Protein AF-A0A942I1Z8-F1 (afdb_monomer_lite)

Secondary structure (DSSP, 8-state):
--PPPP--HHHHHHHHHHHHHHHHHH-TT--EEEEEEETTS-EEEEEEEEEETTTEEEEE-SSS----EEEGGGEEEEEEEE-

Sequence (83 aa):
MTKGPIIHAPVVVREAFRIGDEIIDANPISGFHFSVETIGGKVYTGCPEEYADNGVLILDCVGGTPTPIIDVAKIAAITVVEV

pLDDT: mean 83.57, std 14.82, range [39.5, 96.31]

Foldseek 3Di:
DDPDDDQPLVVQVVVLVVVQVVLCVVPVVKGKWKFWAFLVRDTDIAHFDDDDPPQWTWGDGPDPDPTDTHRSSGTPHIDIGID

Organism: NCBI:txid2831468

Structure (mmCIF, N/CA/C/O backbone):
data_AF-A0A942I1Z8-F1
#
_entry.id   AF-A0A942I1Z8-F1
#
loop_
_atom_site.group_PDB
_atom_site.id
_atom_site.type_symbol
_atom_site.label_atom_id
_atom_site.label_alt_id
_atom_site.label_comp_id
_atom_site.label_asym_id
_atom_site.label_entity_id
_atom_site.label_seq_id
_atom_site.pdbx_PDB_ins_code
_atom_site.Cartn_x
_atom_site.Cartn_y
_atom_site.Cartn_z
_atom_site.occupancy
_atom_site.B_iso_or_equiv
_atom_site.auth_seq_id
_atom_site.auth_comp_id
_atom_site.auth_asym_id
_atom_site.auth_atom_id
_atom_site.pdbx_PDB_model_num
ATOM 1 N N . MET A 1 1 ? -29.022 -5.778 12.620 1.00 39.50 1 MET A N 1
ATOM 2 C CA . MET A 1 1 ? -27.577 -5.490 12.730 1.00 39.50 1 MET A CA 1
ATOM 3 C C . MET A 1 1 ? -26.951 -5.768 11.374 1.00 39.50 1 MET A C 1
ATOM 5 O O . MET A 1 1 ? -26.739 -6.924 11.031 1.00 39.50 1 MET A O 1
ATOM 9 N N . THR A 1 2 ? -26.786 -4.742 10.543 1.00 40.97 2 THR A N 1
ATOM 10 C CA . THR A 1 2 ? -26.122 -4.858 9.238 1.00 40.97 2 THR A CA 1
ATOM 11 C C . THR A 1 2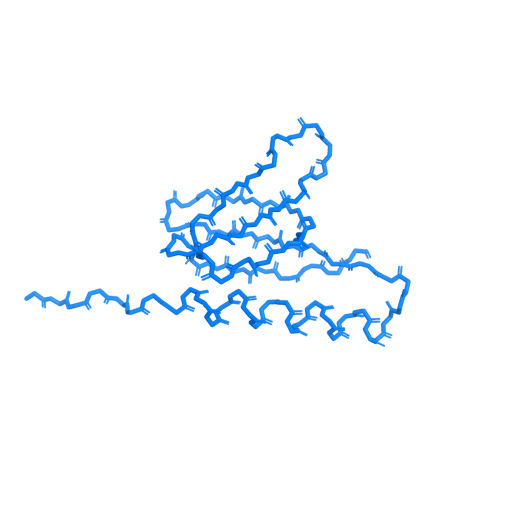 ? -24.635 -5.079 9.482 1.00 40.97 2 THR A C 1
ATOM 13 O O . THR A 1 2 ? -23.979 -4.226 10.077 1.00 40.97 2 THR A O 1
ATOM 16 N N . LYS A 1 3 ? -24.116 -6.247 9.089 1.00 45.09 3 LYS A N 1
ATOM 17 C CA . LYS A 1 3 ? -22.672 -6.498 9.048 1.00 45.09 3 LYS A CA 1
ATOM 18 C C . LYS A 1 3 ? -22.042 -5.392 8.195 1.00 45.09 3 LYS A C 1
ATOM 20 O O . LYS A 1 3 ? -22.413 -5.249 7.033 1.00 45.09 3 LYS A O 1
ATOM 25 N N . GLY A 1 4 ? -21.155 -4.594 8.791 1.00 50.25 4 GLY A N 1
ATOM 26 C CA . GLY A 1 4 ? -20.310 -3.667 8.039 1.00 50.25 4 GLY A CA 1
ATOM 27 C C . GLY A 1 4 ? -19.476 -4.431 7.002 1.00 50.25 4 GLY A C 1
ATOM 28 O O . GLY A 1 4 ? -19.311 -5.649 7.145 1.00 50.25 4 GLY A O 1
ATOM 29 N N . PRO A 1 5 ? -18.999 -3.759 5.942 1.00 49.94 5 PRO A N 1
ATOM 30 C CA . PRO A 1 5 ? -18.261 -4.412 4.868 1.00 49.94 5 PRO A CA 1
ATOM 31 C C . PRO A 1 5 ? -17.069 -5.196 5.429 1.00 49.94 5 PRO A C 1
ATOM 33 O O . PRO A 1 5 ? -16.343 -4.723 6.302 1.00 49.94 5 PRO A O 1
ATOM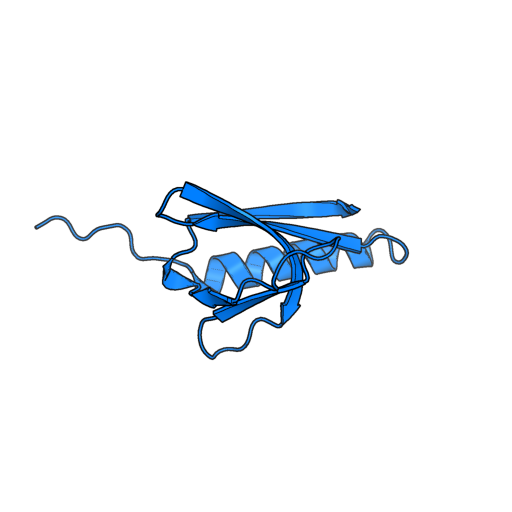 36 N N . ILE A 1 6 ? -16.917 -6.431 4.951 1.00 50.25 6 ILE A N 1
ATOM 37 C CA . ILE A 1 6 ? -15.817 -7.324 5.314 1.00 50.25 6 ILE A CA 1
ATOM 38 C C . ILE A 1 6 ? -14.529 -6.682 4.789 1.00 50.25 6 ILE A C 1
ATOM 40 O O . ILE A 1 6 ? -14.401 -6.428 3.593 1.00 50.25 6 ILE A O 1
ATOM 44 N N . ILE A 1 7 ? -13.603 -6.372 5.693 1.00 53.94 7 ILE A N 1
ATOM 45 C CA . ILE A 1 7 ? -12.389 -5.617 5.382 1.00 53.94 7 ILE A CA 1
ATOM 46 C C . ILE A 1 7 ? -11.412 -6.542 4.637 1.00 53.94 7 ILE A C 1
ATOM 48 O O . ILE A 1 7 ? -10.817 -7.442 5.225 1.00 53.94 7 ILE A O 1
ATOM 52 N N . HIS A 1 8 ? -11.243 -6.308 3.334 1.00 54.47 8 HIS A N 1
ATOM 53 C CA . HIS A 1 8 ? -10.325 -7.004 2.416 1.00 54.47 8 HIS A CA 1
ATOM 54 C C . HIS A 1 8 ? -8.840 -6.637 2.627 1.00 54.47 8 HIS A C 1
ATOM 56 O O . HIS A 1 8 ? -8.033 -6.763 1.711 1.00 54.4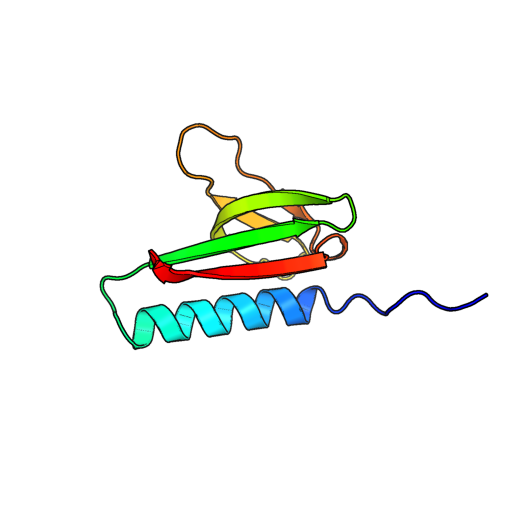7 8 HIS A O 1
ATOM 62 N N . ALA A 1 9 ? -8.458 -6.175 3.816 1.00 60.88 9 ALA A N 1
ATOM 63 C CA . ALA A 1 9 ? -7.164 -5.551 4.081 1.00 60.88 9 ALA A CA 1
ATOM 64 C C . ALA A 1 9 ? -5.928 -6.356 3.618 1.00 60.88 9 ALA A C 1
ATOM 66 O O . ALA A 1 9 ? -5.066 -5.767 2.966 1.00 60.88 9 ALA A O 1
ATOM 67 N N . PRO A 1 10 ? -5.845 -7.686 3.826 1.00 72.56 10 PRO A N 1
ATOM 68 C CA . PRO A 1 10 ? -4.728 -8.472 3.296 1.00 72.56 10 PRO A CA 1
ATOM 69 C C . PRO A 1 10 ? -4.698 -8.522 1.761 1.00 72.56 10 PRO A C 1
ATOM 71 O O . PRO A 1 10 ? -3.630 -8.594 1.165 1.00 72.56 10 PRO A O 1
ATOM 74 N N . VAL A 1 11 ? -5.865 -8.492 1.109 1.00 81.88 11 VAL A N 1
ATOM 75 C CA . VAL A 1 11 ? -5.980 -8.541 -0.358 1.00 81.88 11 VAL A CA 1
ATOM 76 C C . VAL A 1 11 ? -5.591 -7.199 -0.975 1.00 81.88 11 VAL A C 1
ATOM 78 O O . VAL A 1 11 ? -4.840 -7.181 -1.941 1.00 81.88 11 VAL A O 1
ATOM 81 N N . VAL A 1 12 ? -6.051 -6.083 -0.400 1.00 85.44 12 VAL A N 1
ATOM 82 C CA . VAL A 1 12 ? -5.761 -4.731 -0.913 1.00 85.44 12 VAL A CA 1
ATOM 83 C C . VAL A 1 12 ? -4.267 -4.414 -0.844 1.00 85.44 12 VAL A C 1
ATOM 85 O O . VAL A 1 12 ? -3.716 -3.891 -1.806 1.00 85.44 12 VAL A O 1
ATOM 88 N N . VAL A 1 13 ? -3.594 -4.766 0.258 1.00 89.06 13 VAL A N 1
ATOM 89 C CA . VAL A 1 13 ? -2.144 -4.547 0.391 1.00 89.06 13 VAL A CA 1
ATOM 90 C C . VAL A 1 13 ? -1.368 -5.396 -0.617 1.00 89.06 13 VAL A C 1
ATOM 92 O O . VAL A 1 13 ? -0.512 -4.867 -1.318 1.00 89.06 13 VAL A O 1
ATOM 95 N N . ARG A 1 14 ? -1.700 -6.688 -0.751 1.00 88.38 14 ARG A N 1
ATOM 96 C CA . ARG A 1 14 ? -1.052 -7.585 -1.728 1.00 88.38 14 ARG A CA 1
ATOM 97 C C . ARG A 1 14 ? -1.211 -7.094 -3.164 1.00 88.38 14 ARG A C 1
ATOM 99 O O . ARG A 1 14 ? -0.252 -7.135 -3.924 1.00 88.38 14 ARG A O 1
ATOM 106 N N . GLU A 1 15 ? -2.396 -6.607 -3.519 1.00 91.12 15 GLU A N 1
ATOM 107 C CA . GLU A 1 15 ? -2.649 -6.064 -4.854 1.00 91.12 15 GLU A CA 1
ATOM 108 C C . GLU A 1 15 ? -1.860 -4.773 -5.109 1.00 91.12 15 GLU A C 1
ATOM 110 O O . GLU A 1 15 ? -1.341 -4.579 -6.203 1.00 91.12 15 GLU A O 1
ATOM 115 N N . ALA A 1 16 ? -1.698 -3.918 -4.095 1.00 92.81 16 ALA A N 1
ATOM 116 C CA . ALA A 1 16 ? -0.875 -2.717 -4.212 1.00 92.81 16 ALA A CA 1
ATOM 117 C C . ALA A 1 16 ? 0.608 -3.048 -4.458 1.00 92.81 16 ALA A C 1
ATOM 119 O O . ALA A 1 16 ? 1.237 -2.410 -5.298 1.00 92.81 16 ALA A O 1
ATOM 120 N N . PHE A 1 17 ? 1.155 -4.066 -3.782 1.00 91.75 17 PHE A N 1
ATOM 121 C CA . PHE A 1 17 ? 2.518 -4.540 -4.059 1.00 91.75 17 PHE A CA 1
ATOM 122 C C . PHE A 1 17 ? 2.639 -5.111 -5.469 1.00 91.75 17 PHE A C 1
ATOM 124 O O . PHE A 1 17 ? 3.553 -4.733 -6.186 1.00 91.75 17 PHE A O 1
ATOM 131 N N . ARG A 1 18 ? 1.671 -5.928 -5.902 1.00 93.44 18 ARG A N 1
ATOM 132 C CA . ARG A 1 18 ? 1.637 -6.481 -7.262 1.00 93.44 18 ARG A CA 1
ATOM 133 C C . ARG A 1 18 ? 1.678 -5.382 -8.334 1.00 93.44 18 ARG A C 1
ATOM 135 O O . ARG A 1 18 ? 2.391 -5.523 -9.316 1.00 93.44 18 ARG A O 1
ATOM 142 N N . ILE A 1 19 ? 0.930 -4.293 -8.144 1.00 94.94 19 ILE A N 1
ATOM 143 C CA . ILE A 1 19 ? 0.952 -3.125 -9.044 1.00 94.94 19 ILE A CA 1
ATOM 144 C C . ILE A 1 19 ? 2.308 -2.407 -8.981 1.00 94.94 19 ILE A C 1
ATOM 146 O O . ILE A 1 19 ? 2.817 -1.963 -10.005 1.00 94.94 19 ILE A O 1
ATOM 150 N N . GLY A 1 20 ? 2.897 -2.290 -7.790 1.00 93.62 20 GLY A N 1
ATOM 151 C CA . GLY A 1 20 ? 4.249 -1.760 -7.621 1.00 93.62 20 GLY A CA 1
ATOM 152 C C . GLY A 1 20 ? 5.293 -2.565 -8.396 1.00 93.62 20 GLY A C 1
ATOM 153 O O . GLY A 1 20 ? 6.087 -1.985 -9.130 1.00 93.62 20 GLY A O 1
ATOM 154 N N . ASP A 1 21 ? 5.232 -3.894 -8.316 1.00 92.88 21 ASP A N 1
ATOM 155 C CA . ASP A 1 21 ? 6.111 -4.789 -9.072 1.00 92.88 21 ASP A CA 1
ATOM 156 C C . ASP A 1 21 ? 5.935 -4.596 -10.590 1.00 92.88 21 ASP A C 1
ATOM 158 O O . ASP A 1 21 ? 6.923 -4.510 -11.313 1.00 92.88 21 ASP A O 1
ATOM 162 N N . GLU A 1 22 ? 4.697 -4.427 -11.079 1.00 95.75 22 GLU A N 1
ATOM 163 C CA . GLU A 1 22 ? 4.430 -4.125 -12.497 1.00 95.75 22 GLU A CA 1
ATOM 164 C C . GLU A 1 22 ? 5.066 -2.803 -12.959 1.00 95.75 22 GLU A C 1
ATOM 166 O O . GLU A 1 22 ? 5.527 -2.714 -14.099 1.00 95.75 22 GLU A O 1
ATOM 171 N N . ILE A 1 23 ? 5.111 -1.783 -12.093 1.00 94.62 23 ILE A N 1
ATOM 172 C CA . ILE A 1 23 ? 5.786 -0.504 -12.374 1.00 94.62 23 ILE A CA 1
ATOM 173 C C . ILE A 1 23 ? 7.295 -0.728 -12.521 1.00 94.62 23 ILE A C 1
ATOM 175 O O . ILE A 1 23 ? 7.886 -0.299 -13.51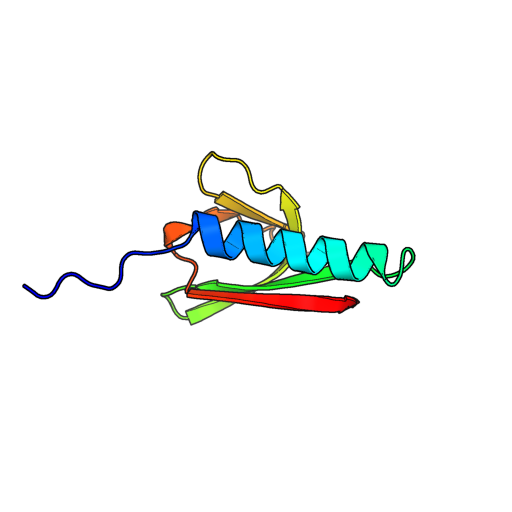4 1.00 94.62 23 ILE A O 1
ATOM 179 N N . ILE A 1 24 ? 7.909 -1.446 -11.575 1.00 94.31 24 ILE A N 1
ATOM 180 C CA . ILE A 1 24 ? 9.345 -1.753 -11.606 1.00 94.31 24 ILE A CA 1
ATOM 181 C C . ILE A 1 24 ? 9.702 -2.601 -12.832 1.00 94.31 24 ILE A C 1
ATOM 183 O O . ILE A 1 24 ? 10.685 -2.315 -13.513 1.00 94.31 24 ILE A O 1
ATOM 187 N N . ASP A 1 25 ? 8.894 -3.609 -13.159 1.00 95.12 25 ASP A N 1
ATOM 188 C CA . ASP A 1 25 ? 9.111 -4.468 -14.325 1.00 95.12 25 ASP A CA 1
ATOM 189 C C . ASP A 1 25 ? 9.009 -3.683 -15.642 1.00 95.12 25 ASP A C 1
ATOM 191 O O . ASP A 1 25 ? 9.792 -3.905 -16.572 1.00 95.12 25 ASP A O 1
ATOM 195 N N . ALA A 1 26 ? 8.061 -2.744 -15.731 1.00 95.44 26 ALA A N 1
ATOM 196 C CA . ALA A 1 26 ? 7.909 -1.873 -16.893 1.00 95.44 26 ALA A CA 1
ATOM 197 C C . ALA A 1 26 ? 9.050 -0.847 -17.011 1.00 95.44 26 ALA A C 1
ATOM 199 O O . ALA A 1 26 ? 9.452 -0.496 -18.125 1.00 95.44 26 ALA A O 1
ATOM 200 N N . ASN A 1 27 ? 9.575 -0.369 -15.880 1.00 94.62 27 ASN A N 1
ATOM 201 C CA . ASN A 1 27 ? 10.633 0.628 -15.820 1.00 94.62 27 ASN A CA 1
ATOM 202 C C . ASN A 1 27 ? 11.590 0.369 -14.635 1.00 94.62 27 ASN A C 1
ATOM 204 O O . ASN A 1 27 ? 11.410 0.943 -13.560 1.00 94.62 27 ASN A O 1
ATOM 208 N N . PRO A 1 28 ? 12.671 -0.415 -14.826 1.00 90.31 28 PRO A N 1
ATOM 209 C CA . PRO A 1 28 ? 13.538 -0.865 -13.725 1.00 90.31 28 PRO A CA 1
ATOM 210 C C . PRO A 1 28 ? 14.331 0.224 -12.990 1.00 90.31 28 PRO A C 1
ATOM 212 O O . PRO A 1 28 ? 15.005 -0.071 -12.006 1.00 90.31 28 PRO A O 1
ATOM 215 N N . ILE A 1 29 ? 14.320 1.463 -13.492 1.00 91.31 29 ILE A N 1
ATOM 216 C CA . ILE A 1 29 ? 14.941 2.620 -12.828 1.00 91.31 29 ILE A CA 1
ATOM 217 C C . ILE A 1 29 ? 13.929 3.474 -12.053 1.00 91.31 29 ILE A C 1
ATOM 219 O O . ILE A 1 29 ? 14.347 4.396 -11.355 1.00 91.31 29 ILE A O 1
ATOM 223 N N . SER A 1 30 ? 12.629 3.203 -12.208 1.00 87.81 30 SER A N 1
ATOM 224 C CA . SER A 1 30 ? 11.572 3.850 -11.428 1.00 87.81 30 SER A CA 1
ATOM 225 C C . SER A 1 30 ? 11.456 3.230 -10.040 1.00 87.81 30 SER A C 1
ATOM 227 O O . SER A 1 30 ? 11.950 2.129 -9.788 1.00 87.81 30 SER A O 1
ATOM 229 N N . GLY A 1 31 ? 10.810 3.954 -9.134 1.00 90.31 31 GLY A N 1
ATOM 230 C CA . GLY A 1 31 ? 10.303 3.424 -7.879 1.00 90.31 31 GLY A CA 1
ATOM 231 C C . GLY A 1 31 ? 8.784 3.532 -7.816 1.00 90.31 31 GLY A C 1
ATOM 232 O O . GLY A 1 31 ? 8.124 4.038 -8.724 1.00 90.31 31 GLY A O 1
ATOM 233 N N . PHE A 1 32 ? 8.211 3.114 -6.692 1.00 93.94 32 PHE A N 1
ATOM 234 C CA . PHE A 1 32 ? 6.831 3.451 -6.371 1.00 93.94 32 PHE A CA 1
ATOM 235 C C . PHE A 1 32 ? 6.670 3.753 -4.885 1.00 93.94 32 PHE A C 1
ATOM 237 O O . PHE A 1 32 ? 7.363 3.211 -4.026 1.00 93.94 32 PHE A O 1
ATOM 244 N N . HIS A 1 33 ? 5.710 4.616 -4.579 1.00 93.81 33 HIS A N 1
ATOM 245 C CA . HIS A 1 33 ? 5.241 4.886 -3.230 1.00 93.81 33 HIS A CA 1
ATOM 246 C C . HIS A 1 33 ? 3.793 4.435 -3.072 1.00 93.81 33 HIS A C 1
ATOM 248 O O . HIS A 1 33 ? 3.007 4.424 -4.022 1.00 93.81 33 HIS A O 1
ATOM 254 N N . PHE A 1 34 ? 3.408 4.141 -1.836 1.00 94.44 34 PHE A N 1
ATOM 255 C CA . PHE A 1 34 ? 2.008 4.034 -1.453 1.00 94.44 34 PHE A CA 1
ATOM 256 C C . PHE A 1 34 ? 1.525 5.349 -0.857 1.00 94.44 34 PHE A C 1
ATOM 258 O O . PHE A 1 34 ? 2.209 5.959 -0.038 1.00 94.44 34 PHE A O 1
ATOM 265 N N . SER A 1 35 ? 0.311 5.743 -1.231 1.00 94.06 35 SER A N 1
ATOM 266 C CA . SER A 1 35 ? -0.523 6.698 -0.505 1.00 94.06 35 SER A CA 1
ATOM 267 C C . SER A 1 35 ? -1.676 5.925 0.130 1.00 94.06 35 SER A C 1
ATOM 269 O O . SER A 1 35 ? -2.534 5.385 -0.570 1.00 94.06 35 SER A O 1
ATOM 271 N N . VAL A 1 36 ? -1.657 5.807 1.455 1.00 93.38 36 VAL A N 1
ATOM 272 C CA . VAL A 1 36 ? -2.562 4.961 2.238 1.00 93.38 36 VAL A CA 1
ATOM 273 C C . VAL A 1 36 ? -3.552 5.829 2.994 1.00 93.38 36 VAL A C 1
ATOM 275 O O . VAL A 1 36 ? -3.164 6.576 3.893 1.00 93.38 36 VAL A O 1
ATOM 278 N N . GLU A 1 37 ? -4.836 5.685 2.678 1.00 94.12 37 GLU A N 1
ATOM 279 C CA . GLU A 1 37 ? -5.934 6.277 3.439 1.00 94.12 37 GLU A CA 1
ATOM 280 C C . GLU A 1 37 ? -6.456 5.264 4.460 1.00 94.12 37 GLU A C 1
ATOM 282 O O . GLU A 1 37 ? -6.780 4.120 4.133 1.00 94.12 37 GLU A O 1
ATOM 287 N N . THR A 1 38 ? -6.556 5.684 5.718 1.00 92.44 38 THR A N 1
ATOM 288 C CA . THR A 1 38 ? -7.152 4.875 6.789 1.00 92.44 38 THR A CA 1
ATOM 289 C C . THR A 1 38 ? -8.645 5.158 6.936 1.00 92.44 38 THR A C 1
ATOM 291 O O . THR A 1 38 ? -9.107 6.251 6.634 1.00 92.44 38 THR A O 1
ATOM 294 N N . ILE A 1 39 ? -9.403 4.226 7.518 1.00 89.69 39 ILE A N 1
ATOM 295 C CA . ILE A 1 39 ? -10.837 4.384 7.837 1.00 89.69 39 ILE A CA 1
ATOM 296 C C . ILE A 1 39 ? -11.103 5.629 8.715 1.00 89.69 39 ILE A C 1
ATOM 298 O O . ILE A 1 39 ? -12.204 6.173 8.716 1.00 89.69 39 ILE A O 1
ATOM 302 N N . GLY A 1 40 ? -10.093 6.111 9.450 1.00 89.44 40 GLY A N 1
ATOM 303 C CA . GLY A 1 40 ? -10.151 7.354 10.228 1.00 89.44 40 GLY A CA 1
ATOM 304 C C . GLY A 1 40 ? -9.816 8.633 9.448 1.00 89.44 40 GLY A C 1
ATOM 305 O O . GLY A 1 40 ? -9.665 9.678 10.077 1.00 89.44 40 GLY A O 1
ATOM 306 N N . GLY A 1 41 ? -9.635 8.560 8.126 1.00 90.19 41 GLY A N 1
ATOM 307 C CA . GLY A 1 41 ? -9.331 9.691 7.244 1.00 90.19 41 GLY A CA 1
ATOM 308 C C . GLY A 1 41 ? -7.885 10.194 7.297 1.00 90.19 41 GLY A C 1
ATOM 309 O O . GLY A 1 41 ? -7.574 11.231 6.717 1.00 90.19 41 GLY A O 1
ATOM 310 N N . LYS A 1 42 ? -6.978 9.502 8.001 1.00 90.94 42 LYS A N 1
ATOM 311 C CA . LYS A 1 42 ? -5.543 9.833 7.957 1.00 90.94 42 LYS A CA 1
ATOM 312 C C . LYS A 1 42 ? -4.922 9.283 6.682 1.00 90.94 42 LYS A C 1
ATOM 314 O O . LYS A 1 42 ? -5.197 8.130 6.346 1.00 90.94 42 LYS A O 1
ATOM 319 N N . VAL A 1 43 ? -4.052 10.079 6.064 1.00 92.19 43 VAL A N 1
ATOM 320 C CA . VAL A 1 43 ? -3.299 9.717 4.861 1.00 92.19 43 VAL A CA 1
ATOM 321 C C . VAL A 1 43 ? -1.810 9.648 5.185 1.00 92.19 43 VAL A C 1
ATOM 323 O O . VAL A 1 43 ? -1.273 10.556 5.822 1.00 92.19 43 VAL A O 1
ATOM 326 N N . TYR A 1 44 ? -1.162 8.573 4.745 1.00 91.38 44 TYR A N 1
ATOM 327 C CA . TYR A 1 44 ? 0.277 8.351 4.871 1.00 91.38 44 TYR A CA 1
ATOM 328 C C . TYR A 1 44 ? 0.876 8.089 3.495 1.00 91.38 44 TYR A C 1
ATOM 330 O O . TYR A 1 44 ? 0.317 7.296 2.742 1.00 91.38 44 TYR A O 1
ATOM 338 N N . THR A 1 45 ? 2.019 8.704 3.193 1.00 91.56 45 THR A N 1
ATOM 339 C CA . THR A 1 45 ? 2.706 8.509 1.912 1.00 91.56 45 THR A CA 1
ATOM 340 C C . THR A 1 45 ? 4.148 8.093 2.141 1.00 91.56 45 THR A C 1
ATOM 342 O O . THR A 1 45 ? 4.861 8.762 2.888 1.00 91.56 45 THR A O 1
ATOM 345 N N . GLY A 1 46 ? 4.589 7.018 1.495 1.00 92.12 46 GLY A N 1
ATOM 346 C CA . GLY A 1 46 ? 5.964 6.543 1.619 1.00 92.12 46 GLY A CA 1
ATOM 347 C C . GLY A 1 46 ? 6.276 5.335 0.749 1.00 92.12 46 GLY A C 1
ATOM 348 O O . GLY A 1 46 ? 5.383 4.761 0.121 1.00 92.12 46 GLY A O 1
ATOM 349 N N . CYS A 1 47 ? 7.550 4.962 0.727 1.00 91.94 47 CYS A N 1
ATOM 350 C CA . CYS A 1 47 ? 8.012 3.724 0.119 1.00 91.94 47 CYS A CA 1
ATOM 351 C C . CYS A 1 47 ? 7.565 2.549 1.002 1.00 91.94 47 CYS A C 1
ATOM 353 O O . CYS A 1 47 ? 7.828 2.565 2.205 1.00 91.94 47 CYS A O 1
ATOM 355 N N . PRO A 1 48 ? 6.841 1.556 0.473 1.00 91.88 48 PRO A N 1
ATOM 356 C CA . PRO A 1 48 ? 6.480 0.393 1.267 1.00 91.88 48 PRO A CA 1
ATOM 357 C C . PRO A 1 48 ? 7.701 -0.518 1.443 1.00 91.88 48 PRO A C 1
ATOM 359 O O . PRO A 1 48 ? 8.262 -0.988 0.460 1.00 91.88 48 PRO A O 1
ATOM 362 N N . GLU A 1 49 ? 8.115 -0.780 2.686 1.00 84.38 49 GLU A N 1
ATOM 363 C CA . GLU A 1 49 ? 9.276 -1.651 2.942 1.00 84.38 49 GLU A CA 1
ATOM 364 C C . GLU A 1 49 ? 8.894 -3.133 2.938 1.00 84.38 49 GLU A C 1
ATOM 366 O O . GLU A 1 49 ? 9.473 -3.939 2.215 1.00 84.38 49 GLU A O 1
ATOM 371 N N . GLU A 1 50 ? 7.908 -3.503 3.756 1.00 70.94 50 GLU A N 1
ATOM 372 C CA . GLU A 1 50 ? 7.487 -4.890 3.920 1.00 70.94 50 GLU A CA 1
ATOM 373 C C . GLU A 1 50 ? 6.020 -4.944 4.367 1.00 70.94 50 GLU A C 1
ATOM 375 O O . GLU A 1 50 ? 5.569 -4.172 5.223 1.00 70.94 50 GLU A O 1
ATOM 380 N N . TYR A 1 51 ? 5.262 -5.882 3.796 1.00 64.00 51 TYR A N 1
ATOM 381 C CA . TYR A 1 51 ? 4.036 -6.380 4.409 1.00 64.00 51 TYR A CA 1
ATOM 382 C C . TYR A 1 51 ? 4.371 -7.705 5.075 1.00 64.00 51 TYR A C 1
ATOM 384 O O . TYR A 1 51 ? 4.517 -8.735 4.417 1.00 64.00 51 TYR A O 1
ATOM 392 N N . ALA A 1 52 ? 4.500 -7.678 6.394 1.00 56.81 52 ALA A N 1
ATOM 393 C CA . ALA A 1 52 ? 4.575 -8.907 7.152 1.00 56.81 52 ALA A CA 1
ATOM 394 C C . ALA A 1 52 ? 3.161 -9.511 7.233 1.00 56.81 52 ALA A C 1
ATOM 396 O O . ALA A 1 52 ? 2.174 -8.817 7.489 1.00 56.81 52 ALA A O 1
ATOM 397 N N . ASP A 1 53 ? 3.045 -10.835 7.104 1.00 63.53 53 ASP A N 1
ATOM 398 C CA . ASP A 1 53 ? 1.782 -11.570 7.318 1.00 63.53 53 ASP A CA 1
ATOM 399 C C . ASP A 1 53 ? 1.240 -11.439 8.770 1.00 63.53 53 ASP A C 1
ATOM 401 O O . ASP A 1 53 ? 0.254 -12.071 9.147 1.00 63.53 53 ASP A O 1
ATOM 405 N N . ASN A 1 54 ? 1.866 -10.598 9.599 1.00 66.19 54 ASN A N 1
ATOM 406 C CA . ASN A 1 54 ? 1.438 -10.207 10.938 1.00 66.19 54 ASN A CA 1
ATOM 407 C C . ASN A 1 54 ? 0.330 -9.127 10.947 1.00 66.19 54 ASN A C 1
ATOM 409 O O . ASN A 1 54 ? -0.146 -8.774 12.026 1.00 66.19 54 ASN A O 1
ATOM 413 N N . GLY A 1 55 ? -0.091 -8.615 9.783 1.00 82.50 55 GLY A N 1
ATOM 414 C CA . GLY A 1 55 ? -1.207 -7.673 9.665 1.00 82.50 55 GLY A CA 1
ATOM 415 C C . GLY A 1 55 ? -0.833 -6.198 9.833 1.00 82.50 55 GLY A C 1
ATOM 416 O O . GL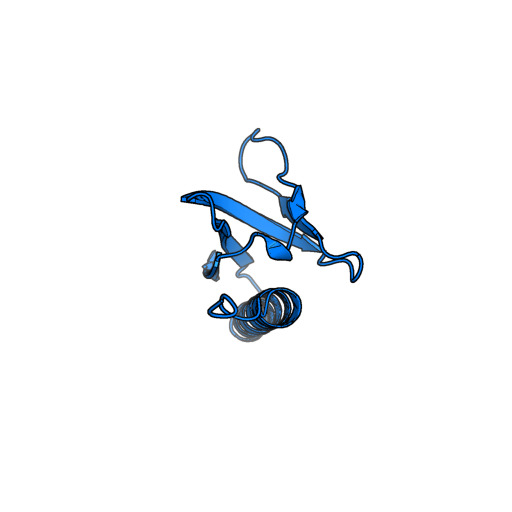Y A 1 55 ? -1.711 -5.382 10.124 1.00 82.50 55 GLY A O 1
ATOM 417 N N . VAL A 1 56 ? 0.435 -5.826 9.634 1.00 88.25 56 VAL A N 1
ATOM 418 C CA . VAL A 1 56 ? 0.843 -4.416 9.547 1.00 88.25 56 VAL A CA 1
ATOM 419 C C . VAL A 1 56 ? 1.519 -4.087 8.218 1.00 88.25 56 VAL A C 1
ATOM 421 O O . VAL A 1 56 ? 2.184 -4.923 7.615 1.00 88.25 56 VAL A O 1
ATOM 424 N N . LEU A 1 57 ? 1.344 -2.843 7.778 1.00 90.12 57 LEU A N 1
ATOM 425 C CA . LEU A 1 57 ? 2.057 -2.224 6.667 1.00 90.12 57 LEU A CA 1
ATOM 426 C C . LEU A 1 57 ? 3.005 -1.159 7.221 1.00 90.12 57 LEU A C 1
ATOM 428 O O . LEU A 1 57 ? 2.576 -0.286 7.980 1.00 90.12 57 LEU A O 1
ATOM 432 N N . ILE A 1 58 ? 4.273 -1.229 6.827 1.00 90.94 58 ILE A N 1
ATOM 433 C CA . ILE A 1 58 ? 5.300 -0.248 7.181 1.00 90.94 58 ILE A CA 1
ATOM 434 C C . ILE A 1 58 ? 5.580 0.609 5.946 1.00 90.94 58 ILE A C 1
ATOM 436 O O . ILE A 1 58 ? 5.843 0.071 4.871 1.00 90.94 58 ILE A O 1
ATOM 440 N N . LEU A 1 59 ? 5.503 1.934 6.098 1.00 90.94 59 LEU A N 1
ATOM 441 C CA . LEU A 1 59 ? 5.898 2.875 5.047 1.00 90.94 59 LEU A CA 1
ATOM 442 C C . LEU A 1 59 ? 7.117 3.665 5.505 1.00 90.94 59 LEU A C 1
ATOM 444 O O . LEU A 1 59 ? 7.057 4.339 6.531 1.00 90.94 59 LEU A O 1
ATOM 448 N N . ASP A 1 60 ? 8.190 3.640 4.727 1.00 89.38 60 ASP A N 1
ATOM 449 C CA . ASP A 1 60 ? 9.284 4.587 4.875 1.00 89.38 60 ASP A CA 1
ATOM 450 C C . ASP A 1 60 ? 8.870 5.932 4.264 1.00 89.38 60 ASP A C 1
ATOM 452 O O . ASP A 1 60 ? 8.749 6.104 3.045 1.00 89.38 60 ASP A O 1
ATOM 456 N N . CYS A 1 61 ? 8.547 6.888 5.132 1.00 80.81 61 CYS A N 1
ATOM 457 C CA . CYS A 1 61 ? 8.116 8.213 4.715 1.00 80.81 61 CYS A CA 1
ATOM 458 C C . CYS A 1 61 ? 9.328 9.090 4.403 1.00 80.81 61 CYS A C 1
ATOM 460 O O . CYS A 1 61 ? 10.198 9.315 5.244 1.00 80.81 61 CYS A O 1
ATOM 462 N N . VAL A 1 62 ? 9.327 9.691 3.216 1.00 72.12 62 VAL A N 1
ATOM 463 C CA . VAL A 1 62 ? 10.385 10.615 2.805 1.00 72.12 62 VAL A CA 1
ATOM 464 C C . VAL A 1 62 ? 10.439 11.829 3.748 1.00 72.12 62 VAL A C 1
ATOM 466 O O . VAL A 1 62 ? 9.421 12.455 4.038 1.00 72.12 62 VAL A O 1
ATOM 469 N N . GLY A 1 63 ? 11.643 12.197 4.197 1.00 63.62 63 GLY A N 1
ATOM 470 C CA . GLY A 1 63 ? 11.909 13.495 4.828 1.00 63.62 63 GLY A CA 1
ATOM 471 C C . GLY A 1 63 ? 11.543 13.619 6.311 1.00 63.62 63 GLY A C 1
ATOM 472 O O . GLY A 1 63 ? 10.679 14.413 6.670 1.00 63.62 63 GLY A O 1
ATOM 473 N N . GLY A 1 64 ? 12.239 12.892 7.193 1.00 63.22 64 GLY A N 1
ATOM 474 C CA . GLY A 1 64 ? 12.235 13.141 8.649 1.00 63.22 64 GLY A CA 1
ATOM 475 C C . GLY A 1 64 ? 10.904 12.884 9.366 1.00 63.22 64 GLY A C 1
ATOM 476 O O . GLY A 1 64 ? 10.776 13.186 10.554 1.00 63.22 64 GLY A O 1
ATOM 477 N N . THR A 1 65 ? 9.920 12.332 8.658 1.00 75.31 65 THR A N 1
ATOM 478 C CA . THR A 1 65 ? 8.620 11.967 9.216 1.00 75.31 65 THR A CA 1
ATOM 479 C C . THR A 1 65 ? 8.742 10.596 9.883 1.00 75.31 65 THR A C 1
ATOM 481 O O . THR A 1 65 ? 9.391 9.719 9.316 1.00 75.31 65 THR A O 1
ATOM 484 N N . PRO A 1 66 ? 8.148 10.371 11.068 1.00 82.19 66 PRO A N 1
ATOM 485 C CA . PRO A 1 66 ? 8.176 9.053 11.693 1.00 82.19 66 PRO A CA 1
ATOM 486 C C . PRO A 1 66 ? 7.561 7.991 10.777 1.00 82.19 66 PRO A C 1
ATOM 488 O O . PRO A 1 66 ? 6.454 8.203 10.287 1.00 82.19 66 PRO A O 1
ATOM 491 N N . THR A 1 67 ? 8.244 6.857 10.607 1.00 86.06 67 THR A N 1
ATOM 492 C CA . THR A 1 67 ? 7.780 5.672 9.867 1.00 86.06 67 THR A CA 1
ATOM 493 C C . THR A 1 67 ? 6.437 5.184 10.430 1.00 86.06 67 THR A C 1
ATOM 495 O O . THR A 1 67 ? 6.392 4.691 11.565 1.00 86.06 67 THR A O 1
ATOM 498 N N . PRO A 1 68 ? 5.310 5.332 9.711 1.00 87.75 68 PRO A N 1
ATOM 499 C CA . PRO A 1 68 ? 4.033 4.816 10.172 1.00 87.75 68 PRO A CA 1
ATOM 500 C C . PRO A 1 68 ? 4.002 3.286 10.099 1.00 87.75 68 PRO A C 1
ATOM 502 O O . PRO A 1 68 ? 4.295 2.679 9.071 1.00 87.75 68 PRO A O 1
ATOM 505 N N . ILE A 1 69 ? 3.561 2.678 11.200 1.00 90.19 69 ILE A N 1
ATOM 506 C CA . ILE A 1 69 ? 3.163 1.270 11.267 1.00 90.19 69 ILE A CA 1
ATOM 507 C C . ILE A 1 69 ? 1.636 1.247 11.245 1.00 90.19 69 ILE A C 1
ATOM 509 O O . ILE A 1 69 ? 0.979 1.685 12.195 1.00 90.19 69 ILE A O 1
ATOM 513 N N . ILE A 1 70 ? 1.067 0.790 10.135 1.00 90.12 70 ILE A N 1
ATOM 514 C CA . ILE A 1 70 ? -0.367 0.854 9.861 1.00 90.12 70 ILE A CA 1
ATOM 515 C C . ILE A 1 70 ? -0.957 -0.542 10.025 1.00 90.12 70 ILE A C 1
ATOM 517 O O . ILE A 1 70 ? -0.583 -1.470 9.318 1.00 90.12 70 ILE A O 1
ATOM 521 N N . ASP A 1 71 ? -1.913 -0.689 10.939 1.00 90.31 71 ASP A N 1
ATOM 522 C CA . ASP A 1 71 ? -2.750 -1.889 11.019 1.00 90.31 71 ASP A CA 1
ATOM 523 C C . ASP A 1 71 ? -3.562 -2.013 9.727 1.00 90.31 71 ASP A C 1
ATOM 525 O O . ASP A 1 71 ? -4.360 -1.124 9.404 1.00 90.31 71 ASP A O 1
ATOM 529 N N . VAL A 1 72 ? -3.362 -3.105 8.987 1.00 88.44 72 VAL A N 1
ATOM 530 C CA . VAL A 1 72 ? -3.985 -3.263 7.671 1.00 88.44 72 VAL A CA 1
ATOM 531 C C . VAL A 1 72 ? -5.503 -3.277 7.765 1.00 88.44 72 VAL A C 1
ATOM 533 O O . VAL A 1 72 ? -6.165 -2.753 6.874 1.00 88.44 72 VAL A O 1
ATOM 536 N N . ALA A 1 73 ? -6.077 -3.754 8.876 1.00 87.00 73 ALA A N 1
ATOM 537 C CA . ALA A 1 73 ? -7.522 -3.738 9.095 1.00 87.00 73 ALA A CA 1
ATOM 538 C C . ALA A 1 73 ? -8.108 -2.317 9.161 1.00 87.00 73 ALA A C 1
ATOM 540 O O . ALA A 1 73 ? -9.324 -2.145 9.101 1.00 87.00 73 ALA A O 1
ATOM 541 N N . LYS A 1 74 ? -7.261 -1.289 9.285 1.00 90.38 74 LYS A N 1
ATOM 542 C CA . LYS A 1 74 ? -7.660 0.121 9.282 1.00 90.38 74 LYS A CA 1
ATOM 543 C C . LYS A 1 74 ? -7.462 0.798 7.934 1.00 90.38 74 LYS A C 1
ATOM 545 O O . LYS A 1 74 ? -7.769 1.983 7.840 1.00 90.38 74 LYS A O 1
ATOM 550 N N . ILE A 1 75 ? -6.960 0.101 6.919 1.00 91.00 75 ILE A N 1
ATOM 551 C CA . ILE A 1 75 ? -6.770 0.655 5.578 1.00 91.00 75 ILE A CA 1
ATOM 552 C C . ILE A 1 75 ? -8.126 0.722 4.870 1.00 91.00 75 ILE A C 1
ATOM 554 O O . ILE A 1 75 ? -8.847 -0.271 4.784 1.00 91.00 75 ILE A O 1
ATOM 558 N N . ALA A 1 76 ? -8.464 1.909 4.375 1.00 91.81 76 ALA A N 1
ATOM 559 C CA . ALA A 1 76 ? -9.629 2.149 3.534 1.00 91.81 76 ALA A CA 1
ATOM 560 C C . ALA A 1 76 ? -9.265 2.049 2.046 1.00 91.81 76 ALA A C 1
ATOM 562 O O . ALA A 1 76 ? -9.997 1.423 1.282 1.00 91.81 76 ALA A O 1
ATOM 563 N N . ALA A 1 77 ? -8.128 2.626 1.649 1.00 93.19 77 ALA A N 1
ATOM 564 C CA . ALA A 1 77 ? -7.640 2.603 0.275 1.00 93.19 77 ALA A CA 1
ATOM 565 C C . ALA A 1 77 ? -6.109 2.710 0.216 1.00 93.19 77 ALA A C 1
ATOM 567 O O . ALA A 1 77 ? -5.478 3.268 1.117 1.00 93.19 77 ALA A O 1
ATOM 568 N N . ILE A 1 78 ? -5.530 2.196 -0.871 1.00 94.62 78 ILE A N 1
ATOM 569 C CA . ILE A 1 78 ? -4.123 2.383 -1.228 1.00 94.62 78 ILE A CA 1
ATOM 570 C C . ILE A 1 78 ? -4.072 2.858 -2.675 1.00 94.62 78 ILE A C 1
ATOM 572 O O . ILE A 1 78 ? -4.656 2.227 -3.554 1.00 94.62 78 ILE A O 1
ATOM 576 N N . THR A 1 79 ? -3.352 3.948 -2.910 1.00 96.31 79 THR A N 1
ATOM 577 C CA . THR A 1 79 ? -2.982 4.412 -4.247 1.00 96.31 79 THR A CA 1
ATOM 578 C C . THR A 1 79 ? -1.495 4.160 -4.447 1.00 96.31 79 THR A C 1
ATOM 580 O O . THR A 1 79 ? -0.689 4.594 -3.623 1.00 96.31 79 THR A O 1
ATOM 583 N N . VAL A 1 80 ? -1.137 3.478 -5.533 1.00 96.06 80 VAL A N 1
ATOM 584 C CA . VAL A 1 80 ? 0.258 3.254 -5.934 1.00 96.06 80 VAL A CA 1
ATOM 585 C C . VAL A 1 80 ? 0.683 4.387 -6.864 1.00 96.06 80 VAL A C 1
ATOM 587 O O . VAL A 1 80 ? -0.030 4.709 -7.814 1.00 96.06 80 VAL A O 1
ATOM 590 N N . VAL A 1 81 ? 1.806 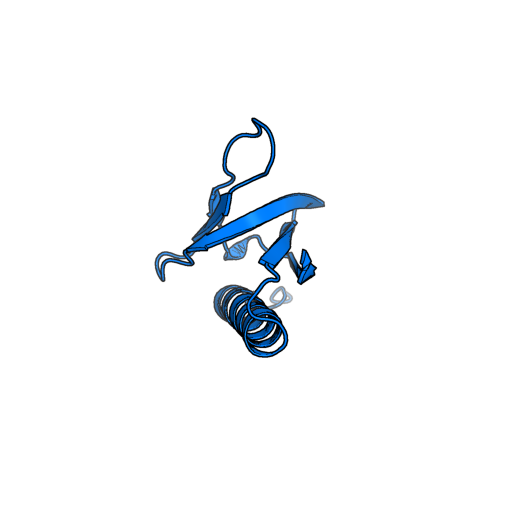5.027 -6.554 1.00 93.94 81 VAL A N 1
ATOM 591 C CA . VAL A 1 81 ? 2.326 6.203 -7.262 1.00 93.94 81 VAL A CA 1
ATOM 592 C C . VAL A 1 81 ? 3.731 5.882 -7.756 1.00 93.94 81 VAL A C 1
ATOM 594 O O . VAL A 1 81 ? 4.617 5.695 -6.930 1.00 93.94 81 VAL A O 1
ATOM 597 N N . GLU A 1 82 ? 3.932 5.822 -9.072 1.00 93.75 82 GLU A N 1
ATOM 598 C CA . GLU A 1 82 ? 5.269 5.739 -9.688 1.00 93.75 82 GLU A CA 1
ATOM 599 C C . GLU A 1 82 ? 6.089 6.998 -9.351 1.00 93.75 82 GLU A C 1
ATOM 601 O O . GLU A 1 82 ? 5.542 8.109 -9.349 1.00 93.75 82 GLU A O 1
ATOM 606 N N . VAL A 1 83 ? 7.380 6.825 -9.044 1.00 89.56 83 VAL A N 1
ATOM 607 C CA . VAL A 1 83 ? 8.329 7.899 -8.688 1.00 89.56 83 VAL A CA 1
ATOM 608 C C . VAL A 1 83 ? 9.661 7.788 -9.416 1.00 89.56 83 VAL A C 1
ATOM 610 O O . VAL A 1 83 ? 10.090 6.654 -9.727 1.00 89.56 83 VAL A O 1
#

Radius of gyration: 13.26 Å; chains: 1; bounding box: 42×25×30 Å